Protein AF-A0A4Y8LU06-F1 (afdb_monomer_lite)

InterPro domains:
  IPR018540 Aspartyl-phosphate phosphatase Spo0E-like [PF09388] (11-53)
  IPR036638 Helix-loop-helix DNA-binding domain superfamily [G3DSA:4.10.280.10] (5-59)
  IPR037208 Aspartyl-phosphate phosphatase Spo0E-like superfamily [SSF140500] (6-56)

Secondary structure (DSSP, 8-state):
--HHHHHHHHHHHHHHHHHHHHHHHHHTTT-TT-HHHHHHHHHHHHHHHHHHHHHHHHS-TTS-------

pLDDT: mean 77.81, std 15.35, range [45.69, 94.06]

Structure (mmCIF, N/CA/C/O backbone):
data_AF-A0A4Y8LU06-F1
#
_entry.id   AF-A0A4Y8LU06-F1
#
loop_
_atom_site.group_PDB
_atom_site.id
_atom_site.type_symbol
_atom_site.label_atom_id
_atom_site.label_alt_id
_atom_site.label_comp_id
_atom_site.label_asym_id
_atom_site.label_entity_id
_atom_site.label_seq_id
_atom_site.pdbx_PDB_ins_code
_atom_site.Cartn_x
_atom_site.Cartn_y
_atom_site.Cartn_z
_atom_site.occupancy
_atom_site.B_iso_or_equiv
_atom_site.auth_seq_id
_atom_site.a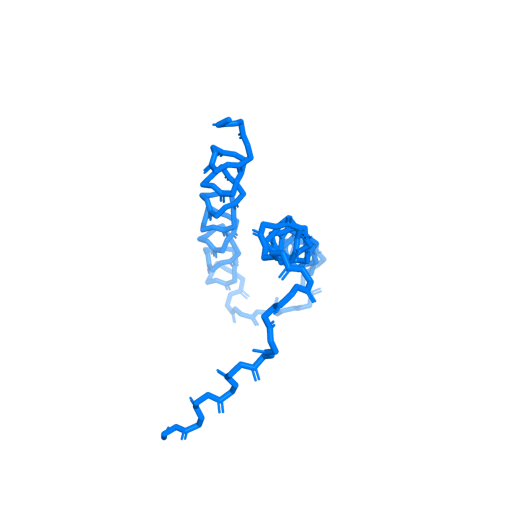uth_comp_id
_atom_site.auth_asym_id
_atom_site.auth_atom_id
_atom_site.pdbx_PDB_model_num
ATOM 1 N N . MET A 1 1 ? -12.561 7.992 20.886 1.00 53.44 1 MET A N 1
ATOM 2 C CA . MET A 1 1 ? -12.929 8.077 19.452 1.00 53.44 1 MET A CA 1
ATOM 3 C C . MET A 1 1 ? -11.763 8.528 18.549 1.00 53.44 1 MET A C 1
ATOM 5 O O . MET A 1 1 ? -12.017 8.961 17.437 1.00 53.44 1 MET A O 1
ATOM 9 N N . VAL A 1 2 ? -10.496 8.401 18.977 1.00 61.66 2 VAL A N 1
ATOM 10 C CA . VAL A 1 2 ? -9.320 8.891 18.218 1.00 61.66 2 VAL A CA 1
ATOM 11 C C . VAL A 1 2 ? -8.759 7.825 17.252 1.00 61.66 2 VAL A C 1
ATOM 13 O O . VAL A 1 2 ? -8.425 8.154 16.123 1.00 61.66 2 VAL A O 1
ATOM 16 N N . MET A 1 3 ? -8.788 6.537 17.622 1.00 61.75 3 MET A N 1
ATOM 17 C CA . MET A 1 3 ? -8.212 5.436 16.818 1.00 61.75 3 MET A CA 1
ATOM 18 C C . MET A 1 3 ? -8.947 5.138 15.491 1.00 61.75 3 MET A C 1
ATOM 20 O O . MET A 1 3 ? -8.307 4.876 14.477 1.00 61.75 3 MET A O 1
ATOM 24 N N . GLY A 1 4 ? -10.276 5.295 15.424 1.00 65.31 4 GLY A N 1
ATOM 25 C CA . GLY A 1 4 ? -11.018 5.124 14.161 1.00 65.31 4 GLY A CA 1
ATOM 26 C C . GLY A 1 4 ? -10.716 6.200 13.101 1.00 65.31 4 GLY A C 1
ATOM 27 O O . GLY A 1 4 ? -10.960 5.992 11.911 1.00 65.31 4 GLY A O 1
ATOM 28 N N . PHE A 1 5 ? -10.181 7.355 13.514 1.00 75.62 5 PHE A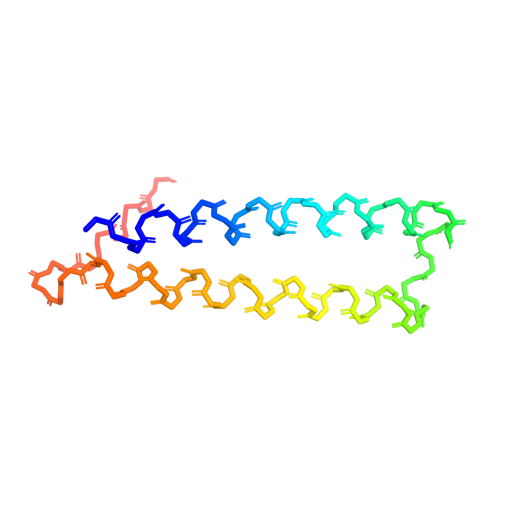 N 1
AT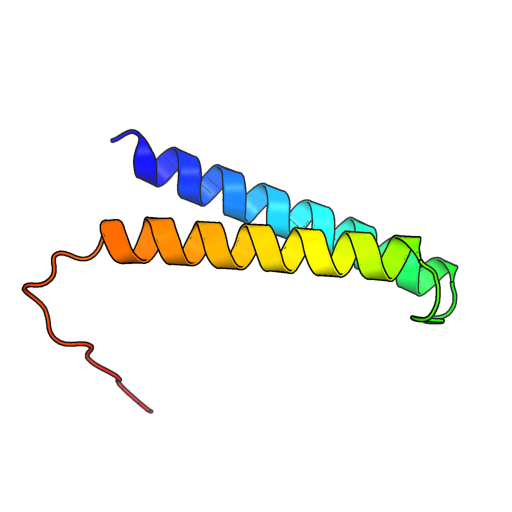OM 29 C CA . PHE A 1 5 ? -9.652 8.375 12.604 1.00 75.62 5 PHE A CA 1
ATOM 30 C C . PHE A 1 5 ? -8.262 7.979 12.082 1.00 75.62 5 PHE A C 1
ATOM 32 O O . PHE A 1 5 ? -7.999 8.132 10.890 1.00 75.62 5 PHE A O 1
ATOM 39 N N . GLU A 1 6 ? -7.417 7.392 12.937 1.00 78.56 6 GLU A N 1
ATOM 40 C CA . GLU A 1 6 ? -6.093 6.874 12.563 1.00 78.56 6 GLU A CA 1
ATOM 41 C C . GLU A 1 6 ? -6.198 5.757 11.516 1.00 78.56 6 GLU A C 1
ATOM 43 O O . GLU A 1 6 ? -5.531 5.831 10.486 1.00 78.56 6 GLU A O 1
ATOM 48 N N . LEU A 1 7 ? -7.116 4.796 11.689 1.00 84.06 7 LEU A N 1
ATOM 49 C CA . LEU A 1 7 ? -7.345 3.736 10.695 1.00 84.06 7 LEU A CA 1
ATOM 50 C C . LEU A 1 7 ? -7.764 4.283 9.326 1.00 84.06 7 LEU A C 1
ATOM 52 O O . LEU A 1 7 ? -7.275 3.820 8.296 1.00 84.06 7 LEU A O 1
ATOM 56 N N . LYS A 1 8 ? -8.653 5.285 9.294 1.00 86.56 8 LYS A N 1
ATOM 57 C CA . LYS A 1 8 ? -9.062 5.936 8.039 1.00 86.56 8 LYS A CA 1
ATOM 58 C C . LYS A 1 8 ? -7.908 6.695 7.389 1.00 86.56 8 LYS A C 1
ATOM 60 O O . LYS A 1 8 ? -7.799 6.689 6.165 1.00 86.56 8 LYS A O 1
ATOM 65 N N . SER A 1 9 ? -7.061 7.336 8.192 1.00 89.38 9 SER A N 1
ATOM 66 C CA . SER A 1 9 ? -5.875 8.036 7.698 1.00 89.38 9 SER A CA 1
ATOM 67 C C . SER A 1 9 ? -4.880 7.063 7.067 1.00 89.38 9 SER A C 1
ATOM 69 O O . SER A 1 9 ? -4.449 7.289 5.939 1.00 89.38 9 SER A O 1
ATOM 71 N N . ILE A 1 10 ? -4.578 5.954 7.748 1.00 88.00 10 ILE A N 1
ATOM 72 C CA . ILE A 1 10 ? -3.656 4.922 7.252 1.00 88.00 10 ILE A CA 1
ATOM 73 C C . ILE A 1 10 ? -4.205 4.271 5.980 1.00 88.00 10 ILE A C 1
ATOM 75 O O . ILE A 1 10 ? -3.476 4.132 5.003 1.00 88.00 10 ILE A O 1
ATOM 79 N N . ALA A 1 11 ? -5.500 3.938 5.943 1.00 89.44 11 ALA A N 1
ATOM 80 C CA . ALA A 1 11 ? -6.129 3.382 4.745 1.00 89.44 11 ALA A CA 1
ATOM 81 C C . ALA A 1 11 ? -5.992 4.319 3.532 1.00 89.44 11 ALA A C 1
ATOM 83 O O . ALA A 1 11 ? -5.627 3.875 2.444 1.00 89.44 11 ALA A O 1
ATOM 84 N N . LYS A 1 12 ? -6.208 5.626 3.729 1.00 92.81 12 LYS A N 1
ATOM 85 C CA . LYS A 1 12 ? -6.043 6.631 2.671 1.00 92.81 12 LYS A CA 1
ATOM 86 C C . LYS A 1 12 ? -4.587 6.756 2.209 1.00 92.81 12 LYS A C 1
ATOM 88 O O . LYS A 1 12 ? -4.334 6.939 1.019 1.00 92.81 12 LYS A O 1
ATOM 93 N N . GLU A 1 13 ? -3.628 6.666 3.129 1.00 93.44 13 GLU A N 1
ATOM 94 C CA . GLU A 1 13 ? -2.204 6.695 2.783 1.00 93.44 13 GLU A CA 1
ATOM 95 C C . GLU A 1 13 ? -1.792 5.451 1.981 1.00 93.44 13 GLU A C 1
ATOM 97 O O . GLU A 1 13 ? -1.101 5.583 0.971 1.00 93.44 13 GLU A O 1
ATOM 102 N N . ILE A 1 14 ? -2.289 4.266 2.355 1.00 92.50 14 ILE A N 1
ATOM 103 C CA . ILE A 1 14 ? -2.088 3.020 1.599 1.00 92.50 14 ILE A CA 1
ATOM 104 C C . ILE A 1 14 ? -2.637 3.152 0.172 1.00 92.50 14 ILE A C 1
ATOM 106 O O . ILE A 1 14 ? -1.946 2.793 -0.779 1.00 92.50 14 ILE A O 1
ATOM 110 N N . GLU A 1 15 ? -3.856 3.672 -0.005 1.00 93.50 15 GLU A N 1
ATOM 111 C CA . GLU A 1 15 ? -4.449 3.871 -1.338 1.00 93.50 15 GLU A CA 1
ATOM 112 C C . GLU A 1 15 ? -3.609 4.815 -2.208 1.00 93.50 15 GLU A C 1
ATOM 114 O O . GLU A 1 15 ? -3.291 4.479 -3.350 1.00 93.50 15 GLU A O 1
ATOM 119 N N . SER A 1 16 ? -3.180 5.946 -1.645 1.00 94.06 16 SER A N 1
ATOM 120 C CA . SER A 1 16 ? -2.331 6.930 -2.330 1.00 94.06 16 SER A CA 1
ATOM 121 C C . SER A 1 16 ? -0.977 6.345 -2.759 1.00 94.06 16 SER A C 1
ATOM 123 O O . SER A 1 16 ? -0.512 6.546 -3.888 1.00 94.06 16 SER A O 1
ATOM 125 N N . LEU A 1 17 ? -0.337 5.568 -1.880 1.00 91.88 17 LEU A N 1
ATOM 126 C CA . LEU A 1 17 ? 0.942 4.924 -2.184 1.00 91.88 17 LEU A CA 1
ATOM 127 C C . LEU A 1 17 ? 0.790 3.804 -3.213 1.00 91.88 17 LEU A C 1
ATOM 129 O O . LEU A 1 17 ? 1.647 3.670 -4.083 1.00 91.88 17 LEU A O 1
ATOM 133 N N . LYS A 1 18 ? -0.308 3.040 -3.177 1.00 91.94 18 LYS A N 1
ATOM 134 C CA . LYS A 1 18 ? -0.619 2.044 -4.212 1.00 91.94 18 LYS A CA 1
ATOM 135 C C . LYS A 1 18 ? -0.804 2.683 -5.583 1.00 91.94 18 LYS A C 1
ATOM 137 O O . LYS A 1 18 ? -0.313 2.143 -6.570 1.00 91.94 18 LYS A O 1
ATOM 142 N N . GLU A 1 19 ? -1.494 3.817 -5.659 1.00 93.00 19 GLU A N 1
ATOM 143 C CA . GLU A 1 19 ? -1.644 4.558 -6.913 1.00 93.00 19 GLU A CA 1
ATOM 144 C C . GLU A 1 19 ? -0.283 5.044 -7.429 1.00 93.00 19 GLU A C 1
ATOM 146 O O . GLU A 1 19 ? 0.050 4.842 -8.597 1.00 93.00 19 GLU A O 1
ATOM 151 N N . SER A 1 20 ? 0.550 5.587 -6.537 1.00 89.50 20 SER A N 1
ATOM 152 C CA . SER A 1 20 ? 1.920 6.004 -6.858 1.00 89.50 20 SER A CA 1
ATOM 153 C C . SER A 1 20 ? 2.780 4.839 -7.364 1.00 89.50 20 SER A C 1
ATOM 155 O O . SER A 1 20 ? 3.467 4.981 -8.375 1.00 89.50 20 SER A O 1
ATOM 157 N N . LEU A 1 21 ? 2.702 3.673 -6.713 1.00 88.75 21 LEU A N 1
ATOM 158 C CA . LEU A 1 21 ? 3.406 2.456 -7.120 1.00 88.75 21 LEU A CA 1
ATOM 159 C C . LEU A 1 21 ? 2.937 1.968 -8.495 1.00 88.75 21 LEU A C 1
ATOM 161 O O . LEU A 1 21 ? 3.769 1.671 -9.346 1.00 88.75 21 LEU A O 1
ATOM 165 N N . ASN A 1 22 ? 1.625 1.923 -8.737 1.00 87.62 22 ASN A N 1
ATOM 166 C CA . ASN A 1 22 ? 1.067 1.501 -10.023 1.00 87.62 22 ASN A CA 1
ATOM 167 C C . ASN A 1 22 ? 1.491 2.436 -11.160 1.00 87.62 22 ASN A C 1
ATOM 169 O O . ASN A 1 22 ? 1.847 1.967 -12.239 1.00 87.62 22 ASN A O 1
ATOM 173 N N . ASN A 1 23 ? 1.494 3.747 -10.912 1.00 88.06 23 ASN A N 1
ATOM 174 C CA . ASN A 1 23 ? 1.930 4.739 -11.889 1.00 88.06 23 ASN A CA 1
ATOM 175 C C . ASN A 1 23 ? 3.428 4.610 -12.191 1.00 88.06 23 ASN A C 1
ATOM 177 O O . ASN A 1 23 ? 3.815 4.595 -13.359 1.00 88.06 23 ASN A O 1
ATOM 181 N N . ALA A 1 24 ? 4.261 4.457 -11.160 1.00 84.75 24 ALA A N 1
ATOM 182 C CA . ALA A 1 24 ? 5.696 4.245 -11.324 1.00 84.75 24 ALA A CA 1
ATOM 183 C C . ALA A 1 24 ? 5.993 2.920 -12.052 1.00 84.75 24 ALA A C 1
ATOM 185 O O . ALA A 1 24 ? 6.806 2.888 -12.975 1.00 84.75 24 ALA A O 1
ATOM 186 N N . ALA A 1 25 ? 5.281 1.840 -11.715 1.00 84.38 25 ALA A N 1
ATOM 187 C CA . ALA A 1 25 ? 5.409 0.554 -12.393 1.00 84.38 25 ALA A CA 1
ATOM 188 C C . ALA A 1 25 ? 4.984 0.654 -13.865 1.00 84.38 25 ALA A C 1
ATOM 190 O O . ALA A 1 25 ? 5.692 0.160 -14.738 1.00 84.38 25 ALA A O 1
ATOM 191 N N . ALA A 1 26 ? 3.880 1.343 -14.171 1.00 84.56 26 ALA A N 1
ATOM 192 C CA . ALA A 1 26 ? 3.430 1.553 -15.545 1.00 84.56 26 ALA A CA 1
ATOM 193 C C . ALA A 1 26 ? 4.448 2.359 -16.374 1.00 84.56 26 ALA A C 1
ATOM 195 O O . ALA A 1 26 ? 4.715 2.011 -17.526 1.00 84.56 26 ALA A O 1
ATOM 196 N N . GLN A 1 27 ? 5.054 3.397 -15.787 1.00 82.94 27 GLN A N 1
ATOM 197 C CA . GLN A 1 27 ? 6.098 4.202 -16.435 1.00 82.94 27 GLN A CA 1
ATOM 198 C C . GLN A 1 27 ? 7.378 3.395 -16.691 1.00 82.94 27 GLN A C 1
ATOM 200 O O . GLN A 1 27 ? 7.959 3.494 -17.772 1.00 82.94 27 GLN A O 1
ATOM 205 N N . ASN A 1 28 ? 7.758 2.529 -15.751 1.00 77.19 28 ASN A N 1
ATOM 206 C CA . ASN A 1 28 ? 8.918 1.644 -15.859 1.00 77.19 28 ASN A CA 1
ATOM 207 C C . ASN A 1 28 ? 8.627 0.324 -16.602 1.00 77.19 28 ASN A C 1
ATOM 209 O O . ASN A 1 28 ? 9.416 -0.612 -16.517 1.00 77.19 28 ASN A O 1
ATOM 213 N N . ARG A 1 29 ? 7.505 0.211 -17.336 1.00 75.56 29 ARG A N 1
ATOM 214 C CA . ARG A 1 29 ? 7.079 -1.019 -18.048 1.00 75.56 29 ARG A CA 1
ATOM 215 C C . ARG A 1 29 ? 7.065 -2.277 -17.166 1.00 75.56 29 ARG A C 1
ATOM 217 O O . ARG A 1 29 ? 7.324 -3.375 -17.649 1.00 75.56 29 ARG A O 1
ATOM 224 N N . PHE A 1 30 ? 6.741 -2.111 -15.890 1.00 67.44 30 PHE A N 1
ATOM 225 C CA . PHE A 1 30 ? 6.750 -3.156 -14.868 1.00 67.44 30 PHE A CA 1
ATOM 226 C C . PHE A 1 30 ? 8.128 -3.784 -14.621 1.00 67.44 30 PHE A C 1
ATOM 228 O O . PHE A 1 30 ? 8.206 -4.919 -14.153 1.00 67.44 30 PHE A O 1
ATOM 235 N N . ASP A 1 31 ? 9.218 -3.062 -14.888 1.00 72.75 31 ASP A N 1
ATOM 236 C CA . ASP A 1 31 ? 10.538 -3.460 -14.406 1.00 72.75 31 ASP A CA 1
ATOM 237 C C . ASP A 1 31 ? 10.614 -3.249 -12.885 1.00 72.75 31 ASP A C 1
ATOM 239 O O . ASP A 1 31 ? 10.953 -2.181 -12.379 1.00 72.75 31 ASP A O 1
ATOM 243 N N . LEU A 1 32 ? 10.222 -4.290 -12.147 1.00 65.69 32 LEU A N 1
ATOM 244 C CA . LEU A 1 32 ? 10.117 -4.319 -10.685 1.00 65.69 32 LEU A CA 1
ATOM 245 C C . LEU A 1 32 ? 11.482 -4.307 -9.974 1.00 65.69 32 LEU A C 1
ATOM 247 O O . LEU A 1 32 ? 11.528 -4.405 -8.749 1.00 65.69 32 LEU A O 1
ATOM 251 N N . THR A 1 33 ? 12.590 -4.209 -10.715 1.00 74.38 33 THR A N 1
ATOM 252 C CA . THR A 1 33 ? 13.941 -4.143 -10.139 1.00 74.38 33 THR A CA 1
ATOM 253 C C . THR A 1 33 ? 14.352 -2.729 -9.728 1.00 74.38 33 THR A C 1
ATOM 255 O O . THR A 1 33 ? 15.357 -2.559 -9.036 1.00 74.38 33 THR A O 1
ATOM 258 N N . ASP A 1 34 ? 13.559 -1.715 -10.097 1.00 77.75 34 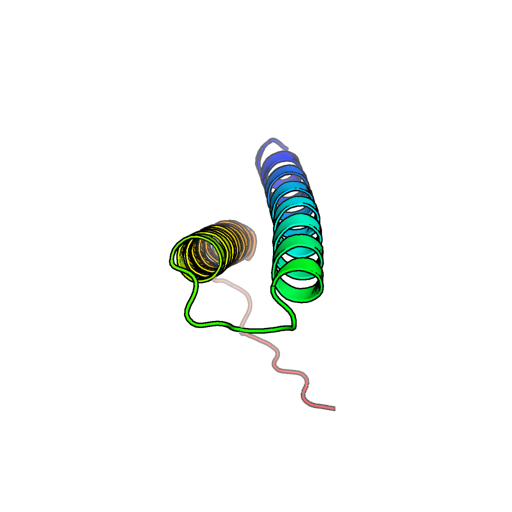ASP A N 1
ATOM 259 C CA . ASP A 1 34 ? 13.800 -0.333 -9.698 1.00 77.75 34 ASP A CA 1
ATOM 260 C C . ASP A 1 34 ? 13.710 -0.190 -8.169 1.00 77.75 34 ASP A C 1
ATOM 262 O O . ASP A 1 34 ? 12.690 -0.489 -7.535 1.00 77.75 34 ASP A O 1
ATOM 266 N N . HIS A 1 35 ? 14.798 0.298 -7.570 1.00 82.56 35 HIS A N 1
ATOM 267 C CA . HIS A 1 35 ? 14.917 0.521 -6.134 1.00 82.56 35 HIS A CA 1
ATOM 268 C C . HIS A 1 35 ? 13.756 1.373 -5.581 1.00 82.56 35 HIS A C 1
ATOM 270 O O . HIS A 1 35 ? 13.302 1.132 -4.457 1.00 82.56 35 HIS A O 1
ATOM 276 N N . ALA A 1 36 ? 13.234 2.325 -6.359 1.00 80.69 36 ALA A N 1
ATOM 277 C CA 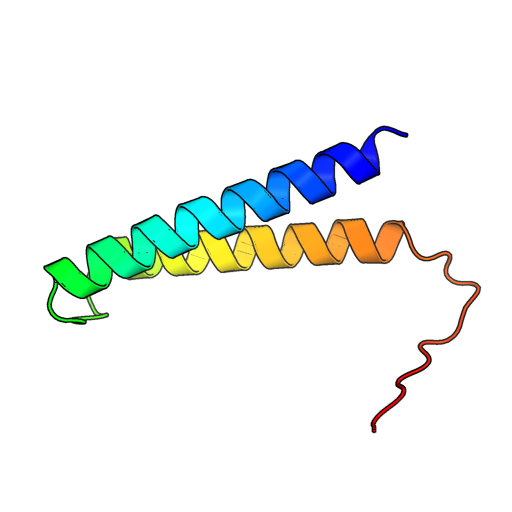. ALA A 1 36 ? 12.116 3.166 -5.946 1.00 80.69 36 ALA A CA 1
ATOM 278 C C . ALA A 1 36 ? 10.798 2.378 -5.822 1.00 80.69 36 ALA A C 1
ATOM 280 O O . ALA A 1 36 ? 10.028 2.611 -4.889 1.00 80.69 36 ALA A O 1
ATOM 281 N N . LEU A 1 37 ? 10.552 1.405 -6.710 1.00 84.38 37 LEU A N 1
ATOM 282 C CA . LEU A 1 37 ? 9.370 0.536 -6.638 1.00 84.38 37 LEU A CA 1
ATOM 283 C C . LEU A 1 37 ? 9.432 -0.378 -5.415 1.00 84.38 37 LEU A C 1
ATOM 285 O O . LEU A 1 37 ? 8.434 -0.535 -4.712 1.00 84.38 37 LEU A O 1
ATOM 289 N N . LEU A 1 38 ? 10.615 -0.924 -5.120 1.00 87.38 38 LEU A N 1
ATOM 290 C CA . LEU A 1 38 ? 10.833 -1.751 -3.933 1.00 87.38 38 LEU A CA 1
ATOM 291 C C . LEU A 1 38 ? 10.612 -0.957 -2.637 1.00 87.38 38 LEU A C 1
ATOM 293 O O . LEU A 1 38 ? 9.941 -1.445 -1.730 1.00 87.38 38 LEU A O 1
ATOM 297 N N . GLN A 1 39 ? 11.104 0.283 -2.563 1.00 89.06 39 GLN A N 1
ATOM 298 C CA . GLN A 1 39 ? 10.876 1.157 -1.405 1.00 89.06 39 GLN A CA 1
ATOM 299 C C . GLN A 1 39 ? 9.397 1.505 -1.217 1.00 89.06 39 GLN A C 1
ATOM 301 O O . GLN A 1 39 ? 8.895 1.482 -0.093 1.00 89.06 39 GLN A O 1
ATOM 306 N N . LEU A 1 40 ? 8.688 1.808 -2.308 1.00 88.31 40 LEU A N 1
ATOM 307 C CA . LEU A 1 40 ? 7.251 2.075 -2.264 1.00 88.31 40 LEU A CA 1
ATOM 308 C C . LEU A 1 40 ? 6.465 0.842 -1.806 1.00 88.31 40 LEU A C 1
ATOM 310 O O . LEU A 1 40 ? 5.588 0.973 -0.955 1.00 88.31 40 LEU A O 1
ATOM 314 N N . SER A 1 41 ? 6.811 -0.345 -2.314 1.00 89.56 41 SER A N 1
ATOM 315 C CA . SER A 1 41 ? 6.209 -1.609 -1.878 1.00 89.56 41 SER A CA 1
ATOM 316 C C . SER A 1 41 ? 6.426 -1.844 -0.384 1.00 89.56 41 SER A C 1
ATOM 318 O O . SER A 1 41 ? 5.467 -2.091 0.340 1.00 89.56 41 SER A O 1
ATOM 320 N N . GLN A 1 42 ? 7.662 -1.695 0.097 1.00 92.38 42 GLN A N 1
ATOM 321 C CA . GLN A 1 42 ? 7.987 -1.900 1.507 1.00 92.38 42 GLN A CA 1
ATOM 322 C C . GLN A 1 42 ? 7.217 -0.934 2.418 1.00 92.38 42 GLN A C 1
ATOM 324 O O . GLN A 1 42 ? 6.682 -1.339 3.448 1.00 92.38 42 GLN A O 1
ATOM 329 N N . LYS A 1 43 ? 7.098 0.338 2.021 1.00 93.06 43 LYS A N 1
ATOM 330 C CA . LYS A 1 43 ? 6.338 1.328 2.792 1.00 93.06 43 LYS A CA 1
ATOM 331 C C . LYS A 1 43 ? 4.843 0.988 2.862 1.00 93.06 43 LYS A C 1
ATOM 333 O O . LYS A 1 43 ? 4.209 1.216 3.891 1.00 93.06 43 LYS A O 1
ATOM 338 N N . ILE A 1 44 ? 4.270 0.445 1.786 1.00 93.50 44 ILE A N 1
ATOM 339 C CA . ILE A 1 44 ? 2.879 -0.034 1.786 1.00 93.50 44 ILE A CA 1
ATOM 340 C C . ILE A 1 44 ? 2.721 -1.194 2.776 1.00 93.50 44 ILE A C 1
ATOM 342 O O . ILE A 1 44 ? 1.779 -1.179 3.568 1.00 93.50 44 ILE A O 1
ATOM 346 N N . ASP A 1 45 ? 3.650 -2.152 2.781 1.00 92.88 45 ASP A N 1
ATOM 347 C CA . ASP A 1 45 ? 3.616 -3.288 3.709 1.00 92.88 45 ASP A CA 1
ATOM 348 C C . ASP A 1 45 ? 3.701 -2.836 5.176 1.00 92.88 45 ASP A C 1
ATOM 350 O O . ASP A 1 45 ? 2.941 -3.315 6.020 1.00 92.88 45 ASP A O 1
ATOM 354 N N . GLU A 1 46 ? 4.564 -1.865 5.483 1.00 94.00 46 GLU A N 1
ATOM 355 C CA . GLU A 1 46 ? 4.678 -1.268 6.821 1.00 94.00 46 GLU A CA 1
ATOM 356 C C . GLU A 1 46 ? 3.358 -0.638 7.288 1.00 94.00 46 GLU A C 1
ATOM 358 O O . GLU A 1 46 ? 2.909 -0.886 8.411 1.00 94.00 46 GLU A O 1
ATOM 363 N N . LEU A 1 47 ? 2.687 0.117 6.414 1.00 91.56 47 LEU A N 1
ATOM 364 C CA . LEU A 1 47 ? 1.397 0.731 6.729 1.00 91.56 47 LEU A CA 1
ATOM 365 C C . LEU A 1 47 ? 0.276 -0.301 6.881 1.00 91.56 47 LEU A C 1
ATOM 367 O O . LEU A 1 47 ? -0.587 -0.139 7.742 1.00 91.56 47 LEU A O 1
ATOM 371 N N . ILE A 1 48 ? 0.287 -1.376 6.090 1.00 90.25 48 ILE A N 1
ATOM 372 C CA . ILE A 1 48 ? -0.665 -2.486 6.231 1.00 90.25 48 ILE A CA 1
ATOM 373 C C . ILE A 1 48 ? -0.471 -3.183 7.582 1.00 90.25 48 ILE A C 1
ATOM 375 O O . ILE A 1 48 ? -1.450 -3.472 8.275 1.00 90.25 48 ILE A O 1
ATOM 379 N N . MET A 1 49 ? 0.776 -3.435 7.988 1.00 90.81 49 MET A N 1
ATOM 380 C CA . MET A 1 49 ? 1.069 -4.014 9.300 1.00 90.81 49 MET A CA 1
ATOM 381 C C . MET A 1 49 ? 0.584 -3.109 10.435 1.00 90.81 49 MET A C 1
ATOM 383 O O . MET A 1 49 ? -0.049 -3.602 11.371 1.00 90.81 49 MET A O 1
ATOM 387 N N . GLU A 1 50 ? 0.816 -1.798 10.343 1.00 88.12 50 GLU A N 1
ATOM 388 C CA . GLU A 1 50 ? 0.344 -0.840 11.348 1.00 88.12 50 GLU A CA 1
ATOM 389 C C . GLU A 1 50 ? -1.191 -0.753 11.375 1.00 88.12 50 GLU A C 1
ATOM 391 O O . GLU A 1 50 ? -1.791 -0.758 12.451 1.00 88.12 50 GLU A O 1
ATOM 396 N N . TYR A 1 51 ? -1.846 -0.788 10.210 1.00 88.44 51 TYR A N 1
ATOM 397 C CA . TYR A 1 51 ? -3.305 -0.855 10.102 1.00 88.44 51 TYR A CA 1
ATOM 398 C C . TYR A 1 51 ? -3.869 -2.069 10.853 1.00 88.44 51 TYR A C 1
ATOM 400 O O . TYR A 1 51 ? -4.752 -1.930 11.702 1.00 88.44 51 TYR A O 1
ATOM 408 N N . TYR A 1 52 ? -3.331 -3.266 10.594 1.00 85.56 52 TYR A N 1
ATOM 409 C CA . TYR A 1 52 ? -3.775 -4.486 11.271 1.00 85.56 52 TYR A CA 1
ATOM 410 C C . TYR A 1 52 ? -3.426 -4.507 12.755 1.00 85.56 52 TYR A C 1
ATOM 412 O O . TYR A 1 52 ? -4.187 -5.051 13.558 1.00 85.56 52 TYR A O 1
ATOM 420 N N . ARG A 1 53 ? -2.292 -3.917 13.136 1.00 86.50 53 ARG A N 1
ATOM 421 C CA . ARG A 1 53 ? -1.908 -3.761 14.534 1.00 86.50 53 ARG A CA 1
ATOM 422 C C . ARG A 1 53 ? -2.959 -2.938 15.274 1.00 86.50 53 ARG A C 1
ATOM 424 O O . ARG A 1 53 ? -3.470 -3.419 16.282 1.00 86.50 53 ARG A O 1
ATOM 431 N N . ILE A 1 54 ? -3.322 -1.762 14.764 1.00 84.25 54 ILE A N 1
ATOM 432 C CA . ILE A 1 54 ? -4.351 -0.903 15.370 1.00 84.25 54 ILE A CA 1
ATOM 433 C C . ILE A 1 54 ? -5.699 -1.633 15.411 1.00 84.25 54 ILE A C 1
ATOM 435 O O . ILE A 1 54 ? -6.320 -1.696 16.469 1.00 84.25 54 ILE A O 1
ATOM 439 N N . LEU A 1 55 ? -6.101 -2.289 14.316 1.00 81.81 55 LEU A N 1
ATOM 440 C CA . LEU A 1 55 ? -7.343 -3.067 14.247 1.00 81.81 55 LEU A CA 1
ATOM 441 C C . LEU A 1 55 ? -7.400 -4.191 15.301 1.00 81.81 55 LEU A C 1
ATOM 443 O O . LEU A 1 55 ? -8.432 -4.416 15.930 1.00 81.81 55 LEU A O 1
ATOM 447 N N . LYS A 1 56 ? -6.284 -4.887 15.545 1.00 76.31 56 LYS A N 1
ATOM 448 C CA . LYS A 1 56 ? -6.195 -5.930 16.579 1.00 76.31 56 LYS A CA 1
ATOM 449 C C . LYS A 1 56 ? -6.373 -5.364 17.991 1.00 76.31 56 LYS A C 1
ATOM 451 O O . LYS A 1 56 ? -6.881 -6.074 18.854 1.00 76.31 56 LYS A O 1
ATOM 456 N N . TYR A 1 57 ? -5.980 -4.113 18.228 1.00 69.19 57 TYR A N 1
ATOM 457 C CA . TYR A 1 57 ? -6.235 -3.420 19.493 1.00 69.19 57 TYR A CA 1
ATOM 458 C C . TYR A 1 57 ? -7.671 -2.871 19.605 1.00 69.19 57 TYR A C 1
ATOM 460 O O . TYR A 1 57 ? -8.103 -2.566 20.716 1.00 69.19 57 TYR A O 1
ATOM 468 N N . GLU A 1 58 ? -8.432 -2.794 18.506 1.00 61.25 58 GLU A N 1
ATOM 469 C CA . GLU A 1 58 ? -9.865 -2.457 18.524 1.00 61.25 58 GLU A CA 1
ATOM 470 C C . GLU A 1 58 ? -10.769 -3.654 18.867 1.00 61.25 58 GLU A C 1
ATOM 472 O O . GLU A 1 58 ? -11.865 -3.461 19.398 1.00 61.25 58 GLU A O 1
ATOM 477 N N . VAL A 1 59 ? -10.325 -4.893 18.613 1.00 54.94 59 VAL A N 1
ATOM 478 C CA . VAL A 1 59 ? -11.074 -6.105 18.983 1.00 54.94 59 VAL A CA 1
ATOM 479 C C . VAL A 1 59 ? -10.724 -6.499 20.425 1.00 54.94 59 VAL A C 1
ATOM 481 O O . VAL A 1 59 ? -9.594 -6.920 20.681 1.00 54.94 59 VAL A O 1
ATOM 484 N N . PRO A 1 60 ? -11.655 -6.417 21.397 1.00 49.06 60 PRO A N 1
ATOM 485 C CA . PRO A 1 60 ? -11.388 -6.928 22.733 1.00 49.06 60 PRO A CA 1
ATOM 486 C C . PRO A 1 60 ? -11.079 -8.429 22.652 1.00 49.06 60 PRO A C 1
ATOM 488 O O . PRO A 1 60 ? -11.817 -9.194 22.029 1.00 49.06 60 PRO A O 1
ATOM 491 N N . LEU A 1 61 ? -10.010 -8.859 23.332 1.00 52.28 61 LEU A N 1
ATOM 492 C CA . LEU A 1 61 ? -9.539 -10.253 23.466 1.00 52.28 61 LEU A CA 1
ATOM 493 C C . LEU A 1 61 ? -10.596 -11.248 24.008 1.00 52.28 61 LEU A C 1
ATOM 495 O O . LEU A 1 61 ? -10.288 -12.414 24.234 1.00 52.28 61 LEU A O 1
ATOM 499 N N . SER A 1 62 ? -11.835 -10.810 24.235 1.00 49.25 62 SER A N 1
ATOM 500 C CA . SER A 1 62 ? -12.962 -11.614 24.702 1.00 49.25 62 SER A CA 1
ATOM 501 C C . SER A 1 62 ? -13.782 -12.276 23.589 1.00 49.25 62 SER A C 1
ATOM 503 O O . SER A 1 62 ? -14.701 -13.026 23.906 1.00 49.25 62 SER A O 1
ATOM 505 N N . SER A 1 63 ? -13.491 -12.031 22.307 1.00 52.22 63 SER A N 1
ATOM 506 C CA . SER A 1 63 ? -14.241 -12.643 21.199 1.00 52.22 63 SER A CA 1
ATOM 507 C C . SER A 1 63 ? -13.339 -13.556 20.360 1.00 52.22 63 SER A C 1
ATOM 509 O O . SER A 1 63 ? -12.384 -13.064 19.757 1.00 52.22 63 SER A O 1
ATOM 511 N N . PRO A 1 64 ? -13.596 -14.880 20.313 1.00 49.06 64 PRO A N 1
ATOM 512 C CA . PRO A 1 64 ? -12.794 -15.797 19.513 1.00 49.06 64 PRO A CA 1
ATOM 513 C C . PRO A 1 64 ? -12.894 -15.445 18.020 1.00 49.06 64 PRO A C 1
ATOM 515 O O . PRO A 1 64 ? -13.952 -14.993 17.563 1.00 49.06 64 PRO A O 1
ATOM 518 N N . PRO A 1 65 ? -11.816 -15.658 17.241 1.00 51.19 65 PRO A N 1
ATOM 519 C CA . PRO A 1 65 ? -11.800 -15.342 15.823 1.00 51.19 65 PRO A CA 1
ATOM 520 C C . PRO A 1 65 ? -12.826 -16.227 15.120 1.00 51.19 65 PRO A C 1
ATOM 522 O O . PRO A 1 65 ? -12.609 -17.421 14.919 1.00 51.19 65 PRO A O 1
ATOM 525 N N . THR A 1 66 ? -13.970 -15.655 14.749 1.00 52.38 66 THR A N 1
ATOM 526 C C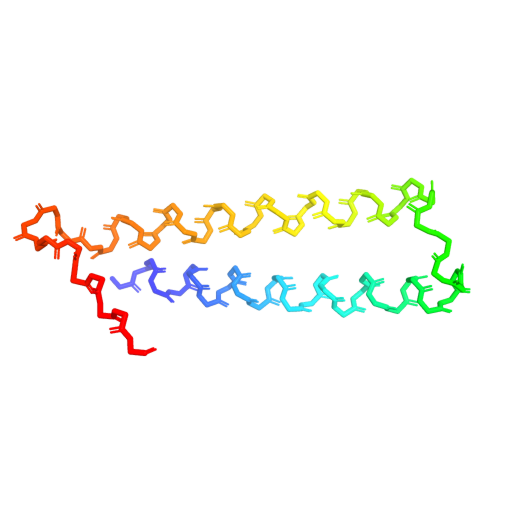A . THR A 1 66 ? -14.925 -16.369 13.905 1.00 52.38 66 THR A CA 1
ATOM 527 C C . THR A 1 66 ? -14.423 -16.260 12.471 1.00 52.38 66 THR A C 1
ATOM 529 O O . THR A 1 66 ? -14.847 -15.397 11.707 1.00 52.38 66 THR A O 1
ATOM 532 N N . LEU A 1 67 ? -13.480 -17.133 12.119 1.00 53.56 67 LEU A N 1
ATOM 533 C CA . LEU A 1 67 ? -13.179 -17.481 10.734 1.00 53.56 67 LEU A CA 1
ATOM 534 C C . LEU A 1 67 ? -14.448 -18.097 10.128 1.00 53.56 67 LEU A C 1
ATOM 536 O O . LEU A 1 67 ? -14.665 -19.304 10.204 1.00 53.56 67 LEU A O 1
ATOM 540 N N . ARG A 1 68 ? -15.327 -17.267 9.559 1.00 45.69 68 ARG A N 1
ATOM 541 C CA . ARG A 1 68 ? -16.340 -17.747 8.616 1.00 45.69 68 ARG A CA 1
ATOM 542 C C . ARG A 1 68 ? -15.674 -17.860 7.253 1.00 45.69 68 ARG A C 1
ATOM 544 O O . ARG A 1 68 ? -15.605 -16.891 6.508 1.00 45.69 68 ARG A O 1
ATOM 551 N N . ILE A 1 69 ? -15.146 -19.047 6.985 1.00 48.00 69 ILE A N 1
ATOM 552 C CA . ILE A 1 69 ? -14.848 -19.504 5.632 1.00 48.00 69 ILE A CA 1
ATOM 553 C C . ILE A 1 69 ? -16.211 -19.819 5.000 1.00 48.00 69 ILE A C 1
ATOM 555 O O . ILE A 1 69 ? -16.933 -20.673 5.516 1.00 48.00 69 ILE A O 1
ATOM 559 N N . PHE A 1 70 ? -16.574 -19.091 3.947 1.00 49.16 70 PHE A N 1
ATOM 560 C CA . PHE A 1 70 ? -17.602 -19.482 2.983 1.00 49.16 70 PHE A CA 1
ATOM 561 C C . PHE A 1 70 ? -16.938 -19.592 1.617 1.00 49.16 70 PHE A C 1
ATOM 563 O O . PHE A 1 70 ? -16.090 -18.717 1.326 1.00 49.16 70 PHE A O 1
#

Foldseek 3Di:
DVLVVVLVVLVVVLVVLVVVLVVVCVVVVNPCPPPVSVVSVVVSVVSVVVSVVSVVVVDPPPDPPPPPDD

Sequence (70 aa):
MVMGFELKSIAKEIESLKESLNNAAAQNRFDLTDHALLQLSQKIDELIMEYYRILKYEVPLSSPPTLRIF

Radius of gyration: 15.96 Å; chains: 1; bounding box: 32×28×43 Å

Organism: NCBI:txid652876